Protein AF-A0A7C6F7X0-F1 (afdb_monomer)

Secondary structure (DSSP, 8-state):
--HHHHHHHHHHHHTS-PPPPTTHHHHHHHHHHHHHHHHHHHHHHHHHHHHHHHHHHHHHHHHHHHHHHHHHHHHHHHHHHHHHHHHHHHHHHHHHHHTT-----------

Structure (mmCIF, N/CA/C/O backbone):
data_AF-A0A7C6F7X0-F1
#
_entry.id   AF-A0A7C6F7X0-F1
#
loop_
_atom_site.group_PDB
_atom_site.id
_atom_site.type_symbol
_atom_site.label_atom_id
_atom_site.label_alt_id
_atom_site.label_comp_id
_atom_site.label_asym_id
_atom_site.label_entity_id
_atom_site.label_seq_id
_atom_site.pdbx_PDB_ins_code
_atom_site.Cartn_x
_atom_site.Cartn_y
_atom_site.Cartn_z
_atom_site.occupancy
_atom_site.B_iso_or_equiv
_atom_site.auth_seq_id
_atom_site.auth_comp_id
_atom_site.auth_asym_id
_atom_site.auth_atom_id
_atom_site.pdbx_PDB_model_num
ATOM 1 N N . MET A 1 1 ? 57.434 -8.245 -34.840 1.00 58.16 1 MET A N 1
ATOM 2 C CA . MET A 1 1 ? 56.102 -7.626 -34.719 1.00 58.16 1 MET A CA 1
ATOM 3 C C . MET A 1 1 ? 55.600 -7.966 -33.335 1.00 58.16 1 MET A C 1
ATOM 5 O O . MET A 1 1 ? 55.465 -9.146 -33.033 1.00 58.16 1 MET A O 1
ATOM 9 N N . THR A 1 2 ? 55.533 -6.974 -32.457 1.00 79.88 2 THR A N 1
ATOM 10 C CA . THR A 1 2 ? 55.280 -7.157 -31.022 1.00 79.88 2 THR A CA 1
ATOM 11 C C . THR A 1 2 ? 53.777 -7.291 -30.768 1.00 79.88 2 THR A C 1
ATOM 13 O O . THR A 1 2 ? 52.989 -6.660 -31.462 1.00 79.88 2 THR A O 1
ATOM 16 N N . GLU A 1 3 ? 53.349 -8.088 -29.781 1.00 85.44 3 GLU A N 1
ATOM 17 C CA . GLU A 1 3 ? 51.914 -8.226 -29.439 1.00 85.44 3 GLU A CA 1
ATOM 18 C C . GLU A 1 3 ? 51.243 -6.885 -29.114 1.00 85.44 3 GLU A C 1
ATOM 20 O O . GLU A 1 3 ? 50.054 -6.694 -29.366 1.00 85.44 3 GLU A O 1
ATOM 25 N N . TRP A 1 4 ? 52.041 -5.939 -28.617 1.00 85.69 4 TRP A N 1
ATOM 26 C CA . TRP A 1 4 ? 51.641 -4.562 -28.378 1.00 85.69 4 TRP A CA 1
ATOM 27 C C . TRP A 1 4 ? 51.153 -3.849 -29.648 1.00 85.69 4 TRP A C 1
ATOM 29 O O . TRP A 1 4 ? 50.098 -3.220 -29.619 1.00 85.69 4 TRP A O 1
ATOM 39 N N . ASP A 1 5 ? 51.854 -4.014 -30.775 1.00 87.12 5 ASP A N 1
ATOM 40 C CA . ASP A 1 5 ? 51.483 -3.369 -32.042 1.00 87.12 5 ASP A CA 1
ATOM 41 C C . ASP A 1 5 ? 50.141 -3.908 -32.551 1.00 87.12 5 ASP A C 1
ATOM 43 O O . ASP A 1 5 ? 49.265 -3.149 -32.960 1.00 87.12 5 ASP A O 1
ATOM 47 N N . ASN A 1 6 ? 49.929 -5.224 -32.432 1.00 85.12 6 ASN A N 1
ATOM 48 C CA . ASN A 1 6 ? 48.669 -5.860 -32.817 1.00 85.12 6 ASN A CA 1
ATOM 49 C C . ASN A 1 6 ? 47.492 -5.367 -31.961 1.00 85.12 6 ASN A C 1
ATOM 51 O O . ASN A 1 6 ? 46.394 -5.162 -32.483 1.00 85.12 6 ASN A O 1
ATOM 55 N N . PHE A 1 7 ? 47.696 -5.185 -30.654 1.00 89.94 7 PHE A N 1
ATOM 56 C CA . PHE A 1 7 ? 46.675 -4.654 -29.750 1.00 89.94 7 PHE A CA 1
ATOM 57 C C . PHE A 1 7 ? 46.339 -3.193 -30.070 1.00 89.94 7 PHE A C 1
ATOM 59 O O . PHE A 1 7 ? 45.162 -2.827 -30.147 1.00 89.94 7 PHE A O 1
ATOM 66 N N . GLU A 1 8 ? 47.362 -2.371 -30.303 1.00 90.38 8 GLU A N 1
ATOM 67 C CA . GLU A 1 8 ? 47.203 -0.956 -30.626 1.00 90.38 8 GLU A CA 1
ATOM 68 C C . GLU A 1 8 ? 46.484 -0.756 -31.970 1.00 90.38 8 GLU A C 1
ATOM 70 O O . GLU A 1 8 ? 45.588 0.088 -32.076 1.00 90.38 8 GLU A O 1
ATOM 75 N N . ASP A 1 9 ? 46.768 -1.606 -32.960 1.00 90.25 9 ASP A N 1
ATOM 76 C CA . ASP A 1 9 ? 46.070 -1.617 -34.247 1.00 90.25 9 ASP A CA 1
ATOM 77 C C . ASP A 1 9 ? 44.594 -2.028 -34.117 1.00 90.25 9 ASP A C 1
ATOM 79 O O . ASP A 1 9 ? 43.721 -1.404 -34.730 1.00 90.25 9 ASP A O 1
ATOM 83 N N . HIS A 1 10 ? 44.271 -3.012 -33.270 1.00 87.38 10 HIS A N 1
ATOM 84 C CA . HIS A 1 10 ? 42.880 -3.403 -33.000 1.00 87.38 10 HIS A CA 1
ATOM 85 C C . HIS A 1 10 ? 42.094 -2.304 -32.272 1.00 87.38 10 HIS A C 1
ATOM 87 O O . HIS A 1 10 ? 40.932 -2.028 -32.597 1.00 87.38 10 HIS A O 1
ATOM 93 N N . LEU A 1 11 ? 42.722 -1.633 -31.307 1.00 89.50 11 LEU A N 1
ATOM 94 C CA . LEU A 1 11 ? 42.138 -0.476 -30.628 1.00 89.50 11 LEU A CA 1
ATOM 95 C C . LEU A 1 11 ? 41.876 0.662 -31.609 1.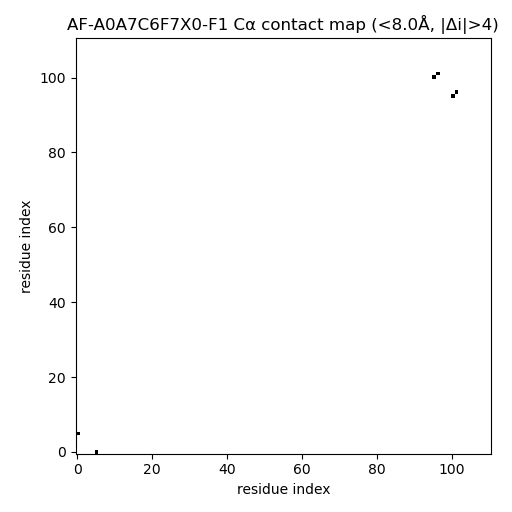00 89.50 11 LEU A C 1
ATOM 97 O O . LEU A 1 11 ? 40.784 1.229 -31.643 1.00 89.50 11 LEU A O 1
ATOM 101 N N . ARG A 1 12 ? 42.849 0.960 -32.469 1.00 88.31 12 ARG A N 1
ATOM 102 C CA . ARG A 1 12 ? 42.713 2.007 -33.479 1.00 88.31 12 ARG A CA 1
ATOM 103 C C . ARG A 1 12 ? 41.630 1.663 -34.503 1.00 88.31 12 ARG A C 1
ATOM 105 O O . ARG A 1 12 ? 40.890 2.556 -34.907 1.00 88.31 12 ARG A O 1
ATOM 112 N N . ALA A 1 13 ? 41.490 0.392 -34.884 1.00 87.44 13 ALA A N 1
ATOM 113 C CA . ALA A 1 13 ? 40.437 -0.079 -35.781 1.00 87.44 13 ALA A CA 1
ATOM 114 C C . ALA A 1 13 ? 39.036 0.022 -35.152 1.00 87.44 13 ALA A C 1
ATOM 116 O O . ALA A 1 13 ? 38.105 0.476 -35.814 1.00 87.44 13 ALA A O 1
ATOM 117 N N . SER A 1 14 ? 38.889 -0.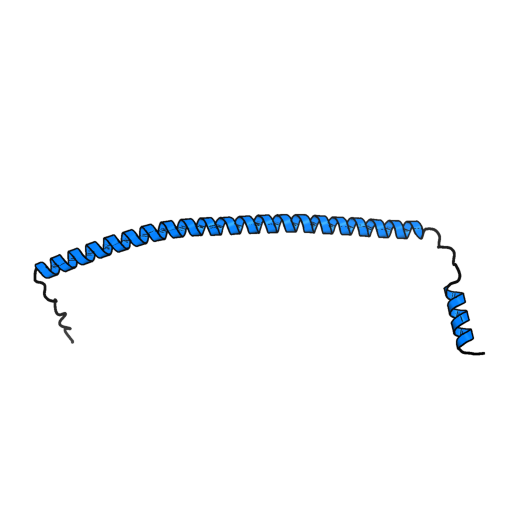346 -33.878 1.00 84.88 14 SER A N 1
ATOM 118 C CA . SER A 1 14 ? 37.605 -0.296 -33.157 1.00 84.88 14 SER A CA 1
ATOM 119 C C . SER A 1 14 ? 37.152 1.123 -32.794 1.00 84.88 14 SER A C 1
ATOM 121 O O . SER A 1 14 ? 35.953 1.387 -32.732 1.00 84.88 14 SER A O 1
ATOM 123 N N . LEU A 1 15 ? 38.093 2.050 -32.602 1.00 84.81 15 LEU A N 1
ATOM 124 C CA . LEU A 1 15 ? 37.821 3.462 -32.311 1.00 84.81 15 LEU A CA 1
ATOM 125 C C . LEU A 1 15 ? 37.649 4.326 -33.569 1.00 84.81 15 LEU A C 1
ATOM 127 O O . LEU A 1 15 ? 37.381 5.526 -33.453 1.00 84.81 15 LEU A O 1
ATOM 131 N N . ARG A 1 16 ? 37.789 3.756 -34.776 1.00 85.44 16 ARG A N 1
ATOM 132 C CA . ARG A 1 16 ? 37.483 4.489 -36.010 1.00 85.44 16 ARG A CA 1
ATOM 133 C C . ARG A 1 16 ? 36.034 4.957 -35.964 1.00 85.44 16 ARG A C 1
ATOM 135 O O . ARG A 1 16 ? 35.114 4.180 -35.725 1.00 85.44 16 ARG A O 1
ATOM 142 N N . ARG A 1 17 ? 35.831 6.249 -36.226 1.00 77.62 17 ARG A N 1
ATOM 143 C CA . ARG A 1 17 ? 34.492 6.812 -36.394 1.00 77.62 17 ARG A CA 1
ATOM 144 C C . ARG A 1 17 ? 33.826 6.143 -37.591 1.00 77.62 17 ARG A C 1
ATOM 146 O O . ARG A 1 17 ? 34.213 6.380 -38.729 1.00 77.62 17 ARG A O 1
ATOM 153 N N . VAL A 1 18 ? 32.826 5.323 -37.303 1.00 80.88 18 VAL A N 1
ATOM 154 C CA . VAL A 1 18 ? 31.862 4.829 -38.282 1.00 80.88 18 VAL A CA 1
ATOM 155 C C . VAL A 1 18 ? 30.690 5.801 -38.274 1.00 80.88 18 VAL A C 1
ATOM 157 O O . VAL A 1 18 ? 30.205 6.177 -37.203 1.00 80.88 18 VAL A O 1
ATOM 160 N N . GLU A 1 19 ? 30.261 6.251 -39.450 1.00 76.00 19 GLU A N 1
ATOM 161 C CA . GLU A 1 19 ? 29.055 7.068 -39.556 1.00 76.00 19 GLU A CA 1
ATOM 162 C C . GLU A 1 19 ? 27.860 6.294 -39.003 1.00 76.00 19 GLU A C 1
ATOM 164 O O . GLU A 1 19 ? 27.696 5.095 -39.244 1.00 76.00 19 GLU A O 1
ATOM 169 N N . ALA A 1 20 ? 27.038 6.976 -38.206 1.00 77.38 20 ALA A N 1
ATOM 170 C CA . ALA A 1 20 ? 25.875 6.342 -37.618 1.00 77.38 20 ALA A CA 1
ATOM 171 C C . ALA A 1 20 ? 24.941 5.862 -38.745 1.00 77.38 20 ALA A C 1
ATOM 173 O O . ALA A 1 20 ? 24.617 6.652 -39.634 1.00 77.38 20 ALA A O 1
ATOM 174 N N . PRO A 1 21 ? 24.484 4.596 -38.725 1.00 82.06 21 PRO A N 1
ATOM 175 C CA . PRO A 1 21 ? 23.551 4.102 -39.726 1.00 82.06 21 PRO A CA 1
ATOM 176 C C . PRO A 1 21 ? 22.287 4.970 -39.750 1.00 82.06 21 PRO A C 1
ATOM 178 O O . PRO A 1 21 ? 21.785 5.386 -38.700 1.00 82.06 21 PRO A O 1
ATOM 181 N N . ALA A 1 22 ? 21.770 5.234 -40.952 1.00 80.50 22 ALA A N 1
ATOM 182 C CA . ALA A 1 22 ? 20.568 6.041 -41.139 1.00 80.50 22 ALA A CA 1
ATOM 183 C C . ALA A 1 22 ? 19.415 5.504 -40.270 1.00 80.50 22 ALA A C 1
ATOM 185 O O . ALA A 1 22 ? 19.174 4.296 -40.208 1.00 80.50 22 ALA A O 1
ATOM 186 N N . GLY A 1 23 ? 18.717 6.391 -39.558 1.00 82.69 23 GLY A N 1
ATOM 187 C CA . GLY A 1 23 ? 17.615 6.003 -38.673 1.00 82.69 23 GLY A CA 1
ATOM 188 C C . GLY A 1 23 ? 18.016 5.621 -37.238 1.00 82.69 23 GLY A C 1
ATOM 189 O O . GLY A 1 23 ? 17.145 5.314 -36.418 1.00 82.69 23 GLY A O 1
ATOM 190 N N . LEU A 1 24 ? 19.313 5.567 -36.894 1.00 85.12 24 LEU A N 1
ATOM 191 C CA . LEU A 1 24 ? 19.760 5.154 -35.553 1.00 85.12 24 LEU A CA 1
ATOM 192 C C . LEU A 1 24 ? 19.320 6.141 -34.463 1.00 85.12 24 LEU A C 1
ATOM 194 O O . LEU A 1 24 ? 18.908 5.721 -33.378 1.00 85.12 24 LEU A O 1
ATOM 198 N N . GLN A 1 25 ? 19.349 7.437 -34.762 1.00 86.25 25 GLN A N 1
ATOM 199 C CA . GLN A 1 25 ? 18.898 8.481 -33.847 1.00 86.25 25 GLN A CA 1
ATOM 200 C C . GLN A 1 25 ? 17.408 8.316 -33.521 1.00 86.25 25 GLN A C 1
ATOM 202 O O . GLN A 1 25 ? 17.023 8.293 -32.351 1.00 86.25 25 GLN A O 1
ATOM 207 N N . GLU A 1 26 ? 16.575 8.109 -34.537 1.00 87.50 26 GLU A N 1
ATOM 208 C CA . GLU A 1 26 ? 15.132 7.921 -34.406 1.00 87.50 26 GLU A CA 1
ATOM 209 C C . GLU A 1 26 ? 14.813 6.673 -33.577 1.00 87.50 26 GLU A C 1
ATOM 211 O O . GLU A 1 26 ? 13.966 6.718 -32.681 1.00 87.50 26 GLU A O 1
ATOM 216 N N . ARG A 1 27 ? 15.536 5.569 -33.812 1.00 85.44 27 ARG A N 1
ATOM 217 C CA . ARG A 1 27 ? 15.368 4.314 -33.061 1.00 85.44 27 ARG A CA 1
ATOM 218 C C . ARG A 1 27 ? 15.713 4.476 -31.582 1.00 85.44 27 ARG A C 1
ATOM 220 O O . ARG A 1 27 ? 14.961 3.999 -30.729 1.00 85.44 27 ARG A O 1
ATOM 227 N N . ILE A 1 28 ? 16.809 5.169 -31.265 1.00 88.75 28 ILE A N 1
ATOM 228 C CA . ILE A 1 28 ? 17.215 5.431 -29.876 1.00 88.75 28 ILE A CA 1
ATOM 229 C C . ILE A 1 28 ? 16.193 6.331 -29.181 1.00 88.75 28 ILE A C 1
ATOM 231 O O . ILE A 1 28 ? 15.768 6.030 -28.063 1.00 88.75 28 ILE A O 1
ATOM 235 N N . LEU A 1 29 ? 15.750 7.402 -29.844 1.00 90.94 29 LEU A N 1
ATOM 236 C CA . LEU A 1 29 ? 14.753 8.318 -29.291 1.00 90.94 29 LEU A CA 1
ATOM 237 C C . LEU A 1 29 ? 13.414 7.612 -29.033 1.00 90.94 29 LEU A C 1
ATOM 239 O O . LEU A 1 29 ? 12.815 7.797 -27.969 1.00 90.94 29 LEU A O 1
ATOM 243 N N . HIS A 1 30 ? 12.971 6.743 -29.945 1.00 89.81 30 HIS A N 1
ATOM 244 C CA . HIS A 1 30 ? 11.770 5.929 -29.748 1.00 89.81 30 HIS A CA 1
ATOM 245 C C . HIS A 1 30 ? 11.903 4.961 -28.569 1.00 89.81 30 HIS A C 1
ATOM 247 O O . HIS A 1 30 ? 11.013 4.904 -27.713 1.00 89.81 30 HIS A O 1
ATOM 253 N N . ALA A 1 31 ? 13.020 4.236 -28.479 1.00 86.75 31 ALA A N 1
ATOM 254 C CA . ALA A 1 31 ? 13.275 3.310 -27.379 1.00 86.75 31 ALA A CA 1
ATOM 255 C C . ALA A 1 31 ? 13.330 4.037 -26.022 1.00 86.75 31 ALA A C 1
ATOM 257 O O . ALA A 1 31 ? 12.731 3.588 -25.038 1.00 86.75 31 ALA A O 1
ATOM 258 N N . ALA A 1 32 ? 13.981 5.202 -25.972 1.00 89.25 32 ALA A N 1
ATOM 259 C CA . ALA A 1 32 ? 14.052 6.035 -24.777 1.00 89.25 32 ALA A CA 1
ATOM 260 C C . ALA A 1 32 ? 12.665 6.542 -24.348 1.00 89.25 32 ALA A C 1
ATOM 262 O O . ALA A 1 32 ? 12.324 6.497 -23.160 1.00 89.25 32 ALA A O 1
ATOM 263 N N . ARG A 1 33 ? 11.829 6.968 -25.306 1.00 89.06 33 ARG A N 1
ATOM 264 C CA . ARG A 1 33 ? 10.462 7.438 -25.040 1.00 89.06 33 ARG A CA 1
ATOM 265 C C . ARG A 1 33 ? 9.584 6.326 -24.464 1.00 89.06 33 ARG A C 1
ATOM 267 O O . ARG A 1 33 ? 8.936 6.546 -23.441 1.00 89.06 33 ARG A O 1
ATOM 274 N N . LEU A 1 34 ? 9.616 5.126 -25.045 1.00 87.44 34 LEU A N 1
ATOM 275 C CA . LEU A 1 34 ? 8.865 3.967 -24.541 1.00 87.44 34 LEU A CA 1
ATOM 276 C C . LEU A 1 34 ? 9.284 3.589 -23.116 1.00 87.44 34 LEU A C 1
ATOM 278 O O . LEU A 1 34 ? 8.437 3.362 -22.249 1.00 87.44 34 LEU A O 1
ATOM 282 N N . ARG A 1 35 ? 10.592 3.590 -22.838 1.00 86.50 35 ARG A N 1
ATOM 283 C CA . ARG A 1 35 ? 11.118 3.301 -21.498 1.00 86.50 35 ARG A CA 1
ATOM 284 C C . ARG A 1 35 ? 10.683 4.353 -20.474 1.00 86.50 35 ARG A C 1
ATOM 286 O O . ARG A 1 35 ? 10.335 3.997 -19.347 1.00 86.50 35 ARG A O 1
ATOM 293 N N . ARG A 1 36 ? 10.642 5.634 -20.863 1.00 87.56 36 ARG A N 1
ATOM 294 C CA . ARG A 1 36 ? 10.161 6.734 -20.011 1.00 87.56 36 ARG A CA 1
ATOM 295 C C . ARG A 1 36 ? 8.673 6.599 -19.690 1.00 87.56 36 ARG A C 1
ATOM 297 O O . ARG A 1 36 ? 8.306 6.712 -18.523 1.00 87.56 36 ARG A O 1
ATOM 304 N N . LEU A 1 37 ? 7.842 6.308 -20.692 1.00 88.25 37 LEU A N 1
ATOM 305 C CA . LEU A 1 37 ? 6.400 6.106 -20.512 1.00 88.25 37 LEU A CA 1
ATOM 306 C C . LEU A 1 37 ? 6.112 4.914 -19.595 1.00 88.25 37 LEU A C 1
ATOM 308 O O . LEU A 1 37 ? 5.346 5.038 -18.640 1.00 88.25 37 LEU A O 1
ATOM 312 N N . ARG A 1 38 ? 6.796 3.784 -19.815 1.00 88.25 38 ARG A N 1
ATOM 313 C CA . ARG A 1 38 ? 6.669 2.599 -18.957 1.00 88.25 38 ARG A CA 1
ATOM 314 C C . ARG A 1 38 ? 7.064 2.918 -17.514 1.00 88.25 38 ARG A C 1
ATOM 316 O O . ARG A 1 38 ? 6.325 2.579 -16.598 1.00 88.25 38 ARG A O 1
ATOM 323 N N . ARG A 1 39 ? 8.173 3.634 -17.294 1.00 89.31 39 ARG A N 1
ATOM 324 C CA . ARG A 1 39 ? 8.595 4.061 -15.947 1.00 89.31 39 ARG A CA 1
ATOM 325 C C . ARG A 1 39 ? 7.562 4.969 -15.272 1.00 89.31 39 ARG A C 1
ATOM 327 O O . ARG A 1 39 ? 7.295 4.789 -14.090 1.00 89.31 39 ARG A O 1
ATOM 334 N N . GLN A 1 40 ? 6.964 5.911 -16.000 1.00 90.12 40 G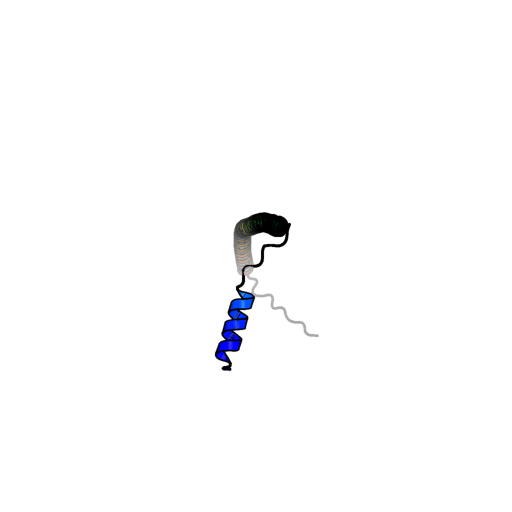LN A N 1
ATOM 335 C CA . GLN A 1 40 ? 5.915 6.782 -15.456 1.00 90.12 40 GLN A CA 1
ATOM 336 C C . GLN A 1 40 ? 4.651 6.007 -15.068 1.00 90.12 40 GLN A C 1
ATOM 338 O O . GLN A 1 40 ? 4.064 6.296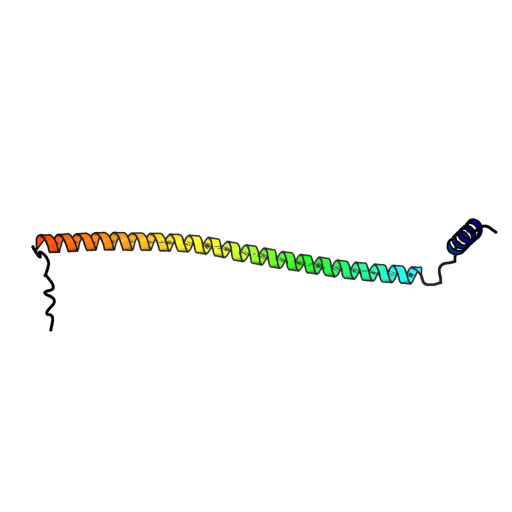 -14.029 1.00 90.12 40 GLN A O 1
ATOM 343 N N . LEU A 1 41 ? 4.255 5.008 -15.861 1.00 91.88 41 LEU A N 1
ATOM 344 C CA . LEU A 1 41 ? 3.138 4.120 -15.527 1.00 91.88 41 LEU A CA 1
ATOM 345 C C . LEU A 1 41 ? 3.407 3.340 -14.236 1.00 91.88 41 LEU A C 1
ATOM 347 O O . LEU A 1 41 ? 2.557 3.330 -13.350 1.00 91.88 41 LEU A O 1
ATOM 351 N N . TRP A 1 42 ? 4.605 2.769 -14.086 1.00 92.75 42 TRP A N 1
ATOM 352 C CA . TRP A 1 42 ? 4.996 2.073 -12.855 1.00 92.75 42 TRP A CA 1
ATOM 353 C C . TRP A 1 42 ? 5.017 2.996 -11.636 1.00 92.75 42 TRP A C 1
ATOM 355 O O . TRP A 1 42 ? 4.528 2.614 -10.578 1.00 92.75 42 TRP A O 1
ATOM 365 N N . LEU A 1 43 ? 5.520 4.226 -11.783 1.00 93.06 43 LEU A N 1
ATOM 366 C CA . LEU A 1 43 ? 5.508 5.215 -10.701 1.00 93.06 43 LEU A CA 1
ATOM 367 C C . LEU A 1 43 ? 4.081 5.604 -10.295 1.00 93.06 43 LEU A C 1
ATOM 369 O O . LEU A 1 43 ? 3.787 5.698 -9.107 1.00 93.06 43 LEU A O 1
ATOM 373 N N . ARG A 1 44 ? 3.179 5.788 -11.266 1.00 92.88 44 ARG A N 1
ATOM 374 C CA . ARG A 1 44 ? 1.760 6.069 -11.001 1.00 92.88 44 ARG A CA 1
ATOM 375 C C . ARG A 1 44 ? 1.074 4.903 -10.294 1.00 92.88 44 ARG A C 1
ATOM 377 O O . ARG A 1 44 ? 0.379 5.128 -9.309 1.00 92.88 44 ARG A O 1
ATOM 384 N N . ALA A 1 45 ? 1.304 3.674 -10.752 1.00 92.38 45 ALA A N 1
ATOM 385 C CA . ALA A 1 45 ? 0.760 2.478 -10.114 1.00 92.38 45 ALA A CA 1
ATOM 386 C C . ALA A 1 45 ? 1.268 2.328 -8.670 1.00 92.38 45 ALA A C 1
ATOM 388 O O . ALA A 1 45 ? 0.476 2.080 -7.764 1.00 92.38 45 ALA A O 1
ATOM 389 N N . ALA A 1 46 ? 2.564 2.559 -8.440 1.00 93.12 46 ALA A N 1
ATOM 390 C CA . ALA A 1 46 ? 3.151 2.537 -7.104 1.00 93.12 46 ALA A CA 1
ATOM 391 C C . ALA A 1 46 ? 2.551 3.616 -6.187 1.00 93.12 46 ALA A C 1
ATOM 393 O O . ALA A 1 46 ? 2.262 3.332 -5.028 1.00 93.12 46 ALA A O 1
ATOM 394 N N . ALA A 1 47 ? 2.310 4.826 -6.702 1.00 94.81 47 ALA A N 1
ATOM 395 C CA . ALA A 1 47 ? 1.692 5.907 -5.935 1.00 94.81 47 ALA A CA 1
ATOM 3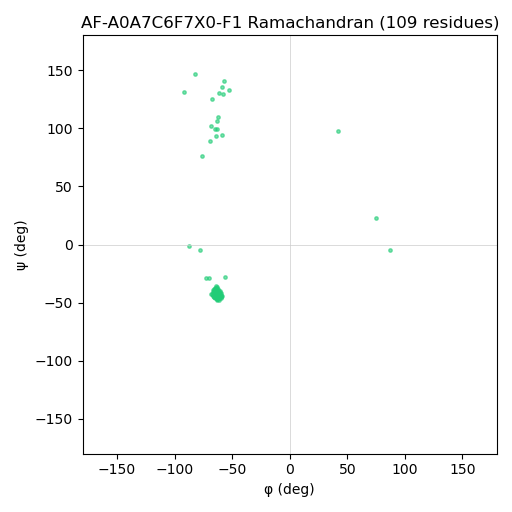96 C C . ALA A 1 47 ? 0.249 5.575 -5.516 1.00 94.81 47 ALA A C 1
ATOM 398 O O . ALA A 1 47 ? -0.123 5.795 -4.364 1.00 94.81 47 ALA A O 1
ATOM 399 N N . VAL A 1 48 ? -0.549 4.998 -6.423 1.00 94.94 48 VAL A N 1
ATOM 400 C CA . VAL A 1 48 ? -1.914 4.547 -6.105 1.00 94.94 48 VAL A CA 1
ATOM 401 C C . VAL A 1 48 ? -1.882 3.430 -5.065 1.00 94.94 48 VAL A C 1
ATOM 403 O O . VAL A 1 48 ? -2.629 3.483 -4.092 1.00 94.94 48 VAL A O 1
ATOM 406 N N . LEU A 1 49 ? -0.987 2.452 -5.224 1.00 94.88 49 LEU A N 1
ATOM 407 C CA . LEU A 1 49 ? -0.845 1.357 -4.268 1.00 94.88 49 LEU A CA 1
ATOM 408 C C . LEU A 1 49 ? -0.471 1.872 -2.870 1.00 94.88 49 LEU A C 1
ATOM 410 O O . LEU A 1 49 ? -1.082 1.465 -1.886 1.00 94.88 49 LEU A O 1
ATOM 414 N N . LEU A 1 50 ? 0.476 2.810 -2.782 1.00 94.88 50 LEU A N 1
ATOM 415 C CA . LEU A 1 50 ? 0.862 3.458 -1.525 1.00 94.88 50 LEU A CA 1
ATOM 416 C C . LEU A 1 50 ? -0.310 4.187 -0.864 1.00 94.88 50 LEU A C 1
ATOM 418 O O . LEU A 1 50 ? -0.501 4.059 0.344 1.00 94.88 50 LEU A O 1
ATOM 422 N N . LEU A 1 51 ? -1.114 4.914 -1.644 1.00 94.81 51 LEU A N 1
ATOM 423 C CA . LEU A 1 51 ? -2.308 5.586 -1.131 1.00 94.81 51 LEU A CA 1
ATOM 424 C C . LEU A 1 51 ? -3.335 4.593 -0.584 1.00 94.81 51 LEU A C 1
ATOM 426 O O . LEU A 1 51 ? -3.850 4.798 0.513 1.00 94.81 51 LEU A O 1
ATOM 430 N N . VAL A 1 52 ? -3.598 3.503 -1.308 1.00 95.12 52 VAL A N 1
ATOM 431 C CA . VAL A 1 52 ? -4.538 2.461 -0.870 1.00 95.12 52 VAL A CA 1
ATOM 432 C C . VAL A 1 52 ? -4.050 1.786 0.411 1.00 95.12 52 VAL A C 1
ATOM 434 O O . VAL A 1 52 ? -4.827 1.637 1.353 1.00 95.12 52 VAL A O 1
ATOM 437 N N . ILE A 1 53 ? -2.765 1.426 0.484 1.00 93.94 53 ILE A N 1
ATOM 438 C CA . ILE A 1 53 ? -2.172 0.810 1.679 1.00 93.94 53 ILE A CA 1
ATOM 439 C C . ILE A 1 53 ? -2.244 1.770 2.869 1.00 93.94 53 ILE A C 1
ATOM 441 O O . ILE A 1 53 ? -2.644 1.361 3.957 1.00 93.94 53 ILE A O 1
ATOM 445 N N . SER A 1 54 ? -1.911 3.046 2.666 1.00 91.38 54 SER A N 1
ATOM 446 C CA . SER A 1 54 ? -1.970 4.066 3.716 1.00 91.38 54 SER A CA 1
ATOM 447 C C . SER A 1 54 ? -3.398 4.261 4.240 1.00 91.38 54 SER A C 1
ATOM 449 O O . SER A 1 54 ? -3.631 4.222 5.449 1.00 91.38 54 SER A O 1
ATOM 451 N N . ALA A 1 55 ? -4.381 4.371 3.341 1.00 92.62 55 ALA A N 1
ATOM 452 C CA . ALA A 1 55 ? -5.788 4.499 3.712 1.00 92.62 55 ALA A CA 1
ATOM 453 C C . ALA A 1 55 ? -6.305 3.260 4.464 1.00 92.62 55 ALA A C 1
ATOM 455 O O . ALA A 1 55 ? -6.998 3.388 5.476 1.00 92.62 55 ALA A O 1
ATOM 456 N N . ALA A 1 56 ? -5.936 2.059 4.011 1.00 91.12 56 ALA A N 1
ATOM 457 C CA . ALA A 1 56 ? -6.301 0.813 4.678 1.00 91.12 56 ALA A CA 1
ATOM 458 C C . ALA A 1 56 ? -5.671 0.712 6.076 1.00 91.12 56 ALA A C 1
ATOM 460 O O . ALA A 1 56 ? -6.369 0.398 7.043 1.00 91.12 56 ALA A O 1
ATOM 461 N N . ALA A 1 57 ? -4.381 1.033 6.205 1.00 90.81 57 ALA A N 1
ATOM 462 C CA . ALA A 1 57 ? -3.674 1.032 7.481 1.00 90.81 57 ALA A CA 1
ATOM 463 C C . ALA A 1 57 ? -4.305 2.019 8.475 1.00 90.81 57 ALA A C 1
ATOM 465 O O . ALA A 1 57 ? -4.570 1.657 9.624 1.00 90.81 57 ALA A O 1
ATOM 466 N N . TYR A 1 58 ? -4.630 3.231 8.018 1.00 89.06 58 TYR A N 1
ATOM 467 C CA . TYR A 1 58 ? -5.306 4.235 8.835 1.00 89.06 58 TYR A CA 1
ATOM 468 C C . TYR A 1 58 ? -6.695 3.762 9.298 1.00 89.06 58 TYR A C 1
ATOM 470 O O . TYR A 1 58 ? -7.035 3.869 10.478 1.00 89.06 58 TYR A O 1
ATOM 478 N N . GLY A 1 59 ? -7.480 3.158 8.399 1.00 87.25 59 GLY A N 1
ATOM 479 C CA . GLY A 1 59 ? -8.801 2.616 8.726 1.00 87.25 59 GLY A CA 1
ATOM 480 C C . GLY A 1 59 ? -8.758 1.474 9.748 1.00 87.25 59 GLY A C 1
ATOM 481 O O . GLY A 1 59 ? -9.582 1.428 10.666 1.00 87.25 59 GLY A O 1
ATOM 482 N N . VAL A 1 60 ? -7.783 0.566 9.632 1.00 87.50 60 VAL A N 1
ATOM 483 C CA . VAL A 1 60 ? -7.580 -0.522 10.604 1.00 87.50 60 VAL A CA 1
ATOM 484 C C . VAL A 1 60 ? -7.168 0.038 11.964 1.00 87.50 60 VAL A C 1
ATOM 486 O O . VAL A 1 60 ? -7.750 -0.344 12.982 1.00 87.50 60 VAL A O 1
ATOM 489 N N . PHE A 1 61 ? -6.228 0.985 11.990 1.00 85.50 61 PHE A N 1
ATOM 490 C CA . PHE A 1 61 ? -5.763 1.612 13.226 1.00 85.50 61 PHE A CA 1
ATOM 491 C C . PHE A 1 61 ? -6.899 2.316 13.983 1.00 85.50 61 PHE A C 1
ATOM 493 O O . PHE A 1 61 ? -7.042 2.148 15.196 1.00 85.50 61 PHE A O 1
ATOM 500 N N . TRP A 1 62 ? -7.775 3.023 13.262 1.00 82.69 62 TRP A N 1
ATOM 501 C CA . TRP A 1 62 ? -8.944 3.673 13.854 1.00 82.69 62 TRP A CA 1
ATOM 502 C C . TRP A 1 62 ? -9.902 2.673 14.511 1.00 82.69 62 TRP A C 1
ATOM 504 O O . TRP A 1 62 ? -10.360 2.876 15.638 1.00 82.69 62 TRP A O 1
ATOM 514 N N . ARG A 1 63 ? -10.172 1.542 13.846 1.00 80.44 63 ARG A N 1
ATOM 515 C CA . ARG A 1 63 ? -11.040 0.489 14.397 1.00 80.44 63 ARG A CA 1
ATOM 516 C C . ARG A 1 63 ? -10.464 -0.138 15.663 1.00 80.44 63 ARG A C 1
ATOM 518 O O . ARG A 1 63 ? -11.232 -0.430 16.578 1.00 80.44 63 ARG A O 1
ATOM 525 N N . LEU A 1 64 ? -9.145 -0.332 15.737 1.00 79.75 64 LEU A N 1
ATOM 526 C CA . LEU A 1 64 ? -8.509 -0.832 16.958 1.00 79.75 64 LEU A CA 1
ATOM 527 C C . LEU A 1 64 ? -8.692 0.137 18.133 1.00 79.75 64 LEU A C 1
ATOM 529 O O . LEU A 1 64 ? -9.053 -0.308 19.222 1.00 79.75 64 LEU A O 1
ATOM 533 N N . GLN A 1 65 ? -8.526 1.447 17.918 1.00 78.88 65 GLN A N 1
ATOM 534 C CA . GLN A 1 65 ? -8.751 2.433 18.983 1.00 78.88 65 GLN A CA 1
ATOM 535 C C . GLN A 1 65 ? -10.203 2.454 19.470 1.00 78.88 65 GLN A C 1
ATOM 537 O O . GLN A 1 65 ? -10.456 2.500 20.674 1.00 78.88 65 GLN A O 1
ATOM 542 N N . VAL A 1 66 ? -11.171 2.391 18.553 1.00 78.88 66 VAL A N 1
ATOM 543 C CA . VAL A 1 66 ? -12.595 2.372 18.923 1.00 78.88 66 VAL A CA 1
ATOM 544 C C . VAL A 1 66 ? -12.939 1.109 19.717 1.00 78.88 66 VAL A C 1
ATOM 546 O O . VAL A 1 66 ? -13.646 1.193 20.722 1.00 78.88 66 VAL A O 1
ATOM 549 N N . ARG A 1 67 ? -12.392 -0.052 19.331 1.00 73.56 67 ARG A N 1
ATOM 550 C CA . ARG A 1 67 ? -12.567 -1.304 20.084 1.00 73.56 67 ARG A CA 1
ATOM 551 C C . ARG A 1 67 ? -11.977 -1.229 21.489 1.00 73.56 67 ARG A C 1
ATOM 553 O O . ARG A 1 67 ? -12.601 -1.736 22.415 1.00 73.56 67 ARG A O 1
ATOM 560 N N . ALA A 1 68 ? -10.828 -0.574 21.666 1.00 77.44 68 ALA A N 1
ATOM 561 C CA . ALA A 1 68 ? -10.241 -0.381 22.991 1.00 77.44 68 ALA A CA 1
ATOM 562 C C . ALA A 1 68 ? -11.181 0.415 23.913 1.00 77.44 68 ALA A C 1
ATOM 564 O O . ALA A 1 68 ? -11.434 -0.001 25.042 1.00 77.44 68 ALA A O 1
ATOM 565 N N . ARG A 1 69 ? -11.800 1.487 23.400 1.00 77.25 69 ARG A N 1
ATOM 566 C CA . ARG A 1 69 ? -12.774 2.280 24.171 1.00 77.25 69 ARG A CA 1
ATOM 567 C C . ARG A 1 69 ? -14.031 1.488 24.536 1.00 77.25 69 ARG A C 1
ATOM 569 O O . ARG A 1 69 ? -14.526 1.605 25.653 1.00 77.25 69 ARG A O 1
ATOM 576 N N . GLN A 1 70 ? -14.540 0.663 23.621 1.00 79.00 70 GLN A N 1
ATOM 577 C CA . GLN A 1 70 ? -15.692 -0.204 23.902 1.00 79.00 70 GLN A CA 1
ATOM 578 C C . GLN A 1 70 ? -15.355 -1.281 24.944 1.00 79.00 70 GLN A C 1
ATOM 580 O O . GLN A 1 70 ? -16.160 -1.553 25.834 1.00 79.00 70 GLN A O 1
ATOM 585 N N . ALA A 1 71 ? -14.150 -1.853 24.882 1.00 78.75 71 ALA A N 1
ATOM 586 C CA . ALA A 1 71 ? -13.686 -2.828 25.863 1.00 78.75 71 ALA A CA 1
ATOM 587 C C . ALA A 1 71 ? -13.566 -2.220 27.270 1.00 78.75 71 ALA A C 1
ATOM 589 O O . ALA A 1 71 ? -13.917 -2.874 28.251 1.00 78.75 71 ALA A O 1
ATOM 590 N N . GLU A 1 72 ? -13.127 -0.965 27.389 1.00 82.44 72 GLU A N 1
ATOM 591 C CA . GLU A 1 72 ? -13.088 -0.260 28.676 1.00 82.44 72 GLU A CA 1
ATOM 592 C C . GLU A 1 72 ? -14.481 -0.048 29.276 1.00 82.44 72 GLU A C 1
ATOM 594 O O . GLU A 1 72 ? -14.672 -0.253 30.474 1.00 82.44 72 GLU A O 1
ATOM 599 N N . GLN A 1 73 ? -15.472 0.321 28.460 1.00 82.62 73 GLN A N 1
ATOM 600 C CA . GLN A 1 73 ? -16.851 0.485 28.930 1.00 82.62 73 GLN A CA 1
ATOM 601 C C . GLN A 1 73 ? -17.443 -0.841 29.419 1.00 82.62 73 GLN A C 1
ATOM 603 O O . GLN A 1 73 ? -18.018 -0.891 30.508 1.00 82.62 73 GLN A O 1
ATOM 608 N N . ALA A 1 74 ? -17.238 -1.922 28.662 1.00 83.50 74 ALA A N 1
ATOM 609 C CA . ALA A 1 74 ? -17.671 -3.259 29.058 1.00 83.50 74 ALA A CA 1
ATOM 610 C C . ALA A 1 74 ? -16.992 -3.720 30.361 1.00 83.50 74 ALA A C 1
ATOM 612 O O . ALA A 1 74 ? -17.652 -4.277 31.236 1.00 83.50 74 ALA A O 1
ATOM 613 N N . ARG A 1 75 ? -15.694 -3.427 30.538 1.00 84.38 75 ARG A N 1
ATOM 614 C CA . ARG A 1 75 ? -14.960 -3.729 31.778 1.00 84.38 75 ARG A CA 1
ATOM 615 C C . ARG A 1 75 ? -15.562 -3.035 32.998 1.00 84.38 75 ARG A C 1
ATOM 617 O O . ARG A 1 75 ? -15.748 -3.692 34.015 1.00 84.38 75 ARG A O 1
ATOM 624 N N . ARG A 1 76 ? -15.918 -1.749 32.894 1.00 86.44 76 ARG A N 1
ATOM 625 C CA . ARG A 1 76 ? -16.535 -1.006 34.012 1.00 86.44 76 ARG A CA 1
ATOM 626 C C . ARG A 1 76 ? -17.891 -1.585 34.410 1.00 86.44 76 ARG A C 1
ATOM 628 O O . ARG A 1 76 ? -18.189 -1.700 35.594 1.00 86.44 76 ARG A O 1
ATOM 635 N N . GLN A 1 77 ? -18.712 -1.963 33.431 1.00 86.50 77 GLN A N 1
ATOM 636 C CA . GLN A 1 77 ? -20.013 -2.584 33.702 1.00 86.50 77 GLN A CA 1
ATOM 637 C C . GLN A 1 77 ? -19.860 -3.959 34.358 1.00 86.50 77 GLN A C 1
ATOM 639 O O . GLN A 1 77 ? -20.576 -4.268 35.309 1.00 86.50 77 GLN A O 1
ATOM 644 N N . LEU A 1 78 ? -18.897 -4.757 33.890 1.00 90.25 78 LEU A N 1
ATOM 645 C CA . LEU A 1 78 ? -18.579 -6.053 34.479 1.00 90.25 78 LEU A CA 1
ATOM 646 C C . LEU A 1 78 ? -18.104 -5.906 35.930 1.00 90.25 78 LEU A C 1
ATOM 648 O O . LEU A 1 78 ? -18.572 -6.628 36.805 1.00 90.25 78 LEU A O 1
ATOM 652 N N . GLU A 1 79 ? -17.216 -4.949 36.197 1.00 94.44 79 GLU A N 1
ATOM 653 C CA . GLU A 1 79 ? -16.712 -4.682 37.544 1.00 94.44 79 GLU A CA 1
ATOM 654 C C . GLU A 1 79 ? -17.847 -4.319 38.510 1.00 94.44 79 GLU A C 1
ATOM 656 O O . GLU A 1 79 ? -17.939 -4.888 39.597 1.00 94.44 79 GLU A O 1
ATOM 661 N N . LEU A 1 80 ? -18.763 -3.439 38.094 1.00 91.31 80 LEU A N 1
ATOM 662 C CA . LEU A 1 80 ? -19.940 -3.089 38.891 1.00 91.31 80 LEU A CA 1
ATOM 663 C C . LEU A 1 80 ? -20.840 -4.300 39.147 1.00 91.31 80 LEU A C 1
ATOM 665 O O . LEU A 1 80 ? -21.278 -4.509 40.279 1.00 91.31 80 LEU A O 1
ATOM 669 N N . ALA A 1 81 ? -21.092 -5.120 38.125 1.00 92.06 81 ALA A N 1
ATOM 670 C CA . ALA A 1 81 ? -21.884 -6.335 38.275 1.00 92.06 81 ALA A CA 1
ATOM 671 C C . ALA A 1 81 ? -21.242 -7.307 39.280 1.00 92.06 81 ALA A C 1
ATOM 673 O O . ALA A 1 81 ? -21.936 -7.849 40.143 1.00 92.06 81 ALA A O 1
ATOM 674 N N . ILE A 1 82 ? -19.916 -7.470 39.233 1.00 91.81 82 ILE A N 1
ATOM 675 C CA . ILE A 1 82 ? -19.163 -8.296 40.185 1.00 91.81 82 ILE A CA 1
ATOM 676 C C . ILE A 1 82 ? -19.247 -7.708 41.599 1.00 91.81 82 ILE A C 1
ATOM 678 O O . ILE A 1 82 ? -19.530 -8.447 42.539 1.00 91.81 82 ILE A O 1
ATOM 682 N N . GLN A 1 83 ? -19.074 -6.394 41.772 1.00 91.62 83 GLN A N 1
ATOM 683 C CA . GLN A 1 83 ? -19.180 -5.746 43.087 1.00 91.62 83 GLN A CA 1
ATOM 684 C C . GLN A 1 83 ? -20.577 -5.903 43.701 1.00 91.62 83 GLN A C 1
ATOM 686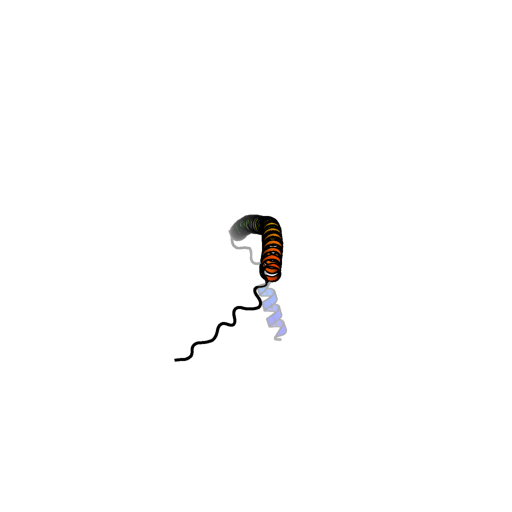 O O . GLN A 1 83 ? -20.701 -6.197 44.891 1.00 91.62 83 GLN A O 1
ATOM 691 N N . ILE A 1 84 ? -21.634 -5.735 42.900 1.00 91.62 84 ILE A N 1
ATOM 692 C CA . ILE A 1 84 ? -23.020 -5.935 43.343 1.00 91.62 84 ILE A CA 1
ATOM 693 C C . ILE A 1 84 ? -23.232 -7.393 43.747 1.00 91.62 84 ILE A C 1
ATOM 695 O O . ILE A 1 84 ? -23.770 -7.659 44.821 1.00 91.62 84 ILE A O 1
ATOM 699 N N . THR A 1 85 ? -22.776 -8.330 42.916 1.00 91.31 85 THR A N 1
ATOM 700 C CA . THR A 1 85 ? -22.911 -9.767 43.179 1.00 91.31 85 THR A CA 1
ATOM 701 C C . THR A 1 85 ? -22.177 -10.160 44.456 1.00 91.31 85 THR A C 1
ATOM 703 O O . THR A 1 85 ? -22.749 -10.848 45.294 1.00 91.31 85 THR A O 1
ATOM 706 N N . ASN A 1 86 ? -20.962 -9.651 44.666 1.00 90.19 86 ASN A N 1
ATOM 707 C CA . ASN A 1 86 ? -20.182 -9.927 45.868 1.00 90.19 86 ASN A CA 1
ATOM 708 C C . ASN A 1 86 ? -20.873 -9.393 47.136 1.00 90.19 86 ASN A C 1
ATOM 710 O O . ASN A 1 86 ? -20.994 -10.109 48.125 1.00 90.19 86 ASN A O 1
ATOM 714 N N . ARG A 1 87 ? -21.427 -8.170 47.091 1.00 87.81 87 ARG A N 1
ATOM 715 C CA . ARG A 1 87 ? -22.213 -7.613 48.212 1.00 87.81 87 ARG A CA 1
ATOM 716 C C . ARG A 1 87 ? -23.479 -8.417 48.502 1.00 87.81 87 ARG A C 1
ATOM 718 O O . ARG A 1 87 ? -23.880 -8.540 49.656 1.00 87.81 87 ARG A O 1
ATOM 725 N N . ARG A 1 88 ? -24.137 -8.940 47.465 1.00 86.56 88 ARG A N 1
ATOM 726 C CA . ARG A 1 88 ? -25.310 -9.809 47.629 1.00 86.56 88 ARG A CA 1
ATOM 727 C C . ARG A 1 88 ? -24.916 -11.147 48.239 1.00 86.56 88 ARG A C 1
ATOM 729 O O . ARG A 1 88 ? -25.595 -11.597 49.153 1.00 86.56 88 ARG A O 1
ATOM 736 N N . LEU A 1 89 ? -23.809 -11.733 47.791 1.00 83.31 89 LEU A N 1
ATOM 737 C CA . LEU A 1 89 ? -23.289 -12.981 48.337 1.00 83.31 89 LEU A CA 1
ATOM 738 C C . LEU A 1 89 ? -22.935 -12.827 49.822 1.00 83.31 89 LEU A C 1
ATOM 740 O O . LEU A 1 89 ? -23.392 -13.626 50.632 1.00 83.31 89 LEU A O 1
ATOM 744 N N . SER A 1 90 ? -22.247 -11.743 50.201 1.00 82.25 90 SER A N 1
ATOM 745 C CA . SER A 1 90 ? -21.911 -11.476 51.606 1.00 82.25 90 SER A CA 1
ATOM 746 C C . SER A 1 90 ? -23.145 -11.238 52.483 1.00 82.25 90 SER A C 1
ATOM 748 O O . SER A 1 90 ? -23.169 -11.648 53.639 1.00 82.25 90 SER A O 1
ATOM 750 N N . GLN A 1 91 ? -24.187 -10.586 51.950 1.00 84.12 91 GLN A N 1
ATOM 751 C CA . GLN A 1 91 ? -25.460 -10.407 52.662 1.00 84.12 91 GLN A CA 1
ATOM 752 C C . GLN A 1 91 ? -26.187 -11.733 52.879 1.00 84.12 91 GLN A C 1
ATOM 754 O O . GLN A 1 91 ? -26.708 -11.970 53.967 1.00 84.12 91 GLN A O 1
ATOM 759 N N . VAL A 1 92 ? -26.218 -12.590 51.857 1.00 84.06 92 VAL A N 1
ATOM 760 C CA . VAL A 1 92 ? -26.809 -13.927 51.949 1.00 84.06 92 VAL A CA 1
ATOM 761 C C . VAL A 1 92 ? -26.039 -14.762 52.972 1.00 84.06 92 VAL A C 1
ATOM 763 O O . VAL A 1 92 ? -26.650 -15.358 53.850 1.00 84.06 92 VAL A O 1
ATOM 766 N N . GLU A 1 93 ? -24.708 -14.730 52.951 1.00 81.94 93 GLU A N 1
ATOM 767 C CA . GLU A 1 93 ? -23.867 -15.456 53.908 1.00 81.94 93 GLU A CA 1
ATOM 768 C C . GLU A 1 93 ? -24.044 -14.964 55.355 1.00 81.94 93 GLU A C 1
ATOM 770 O O . GLU A 1 93 ? -24.155 -15.773 56.281 1.00 81.94 93 GLU A O 1
ATOM 775 N N . GLN A 1 94 ? -24.169 -13.648 55.564 1.00 82.88 94 GLN A N 1
ATOM 776 C CA . GLN A 1 94 ? -24.527 -13.082 56.869 1.00 82.88 94 GLN A CA 1
ATOM 777 C C . GLN A 1 94 ? -25.927 -13.506 57.326 1.00 82.88 94 GLN A C 1
ATOM 779 O O . GLN 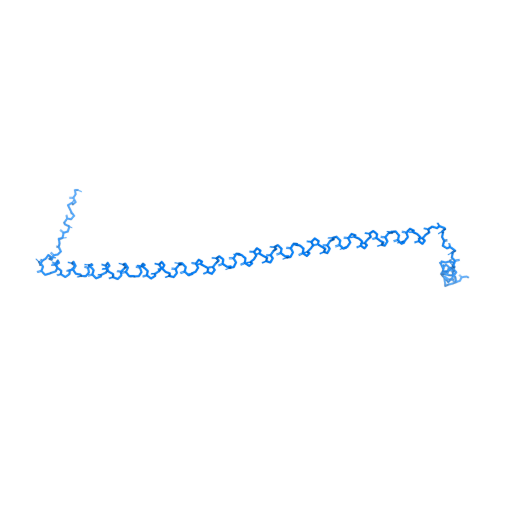A 1 94 ? -26.097 -13.861 58.493 1.00 82.88 94 GLN A O 1
ATOM 784 N N . GLN A 1 95 ? -26.919 -13.512 56.430 1.00 80.25 95 GLN A N 1
ATOM 785 C CA . GLN A 1 95 ? -28.269 -13.986 56.745 1.00 80.25 95 GLN A CA 1
ATOM 786 C C . GLN A 1 95 ? -28.270 -15.472 57.120 1.00 80.25 95 GLN A C 1
ATOM 788 O O . GLN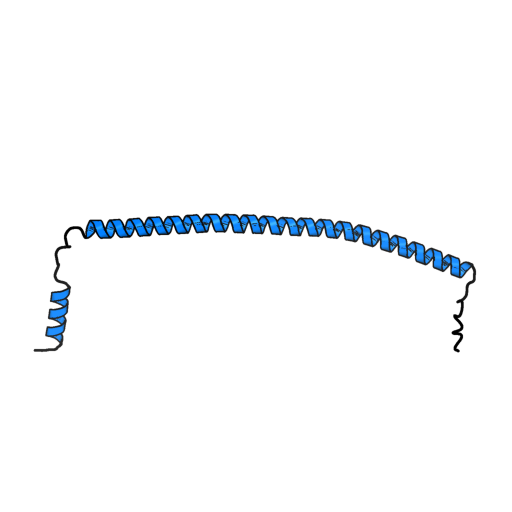 A 1 95 ? -28.801 -15.818 58.174 1.00 80.25 95 GLN A O 1
ATOM 793 N N . LEU A 1 96 ? -27.612 -16.337 56.342 1.00 79.31 96 LEU A N 1
ATOM 794 C CA . LEU A 1 96 ? -27.488 -17.765 56.664 1.00 79.31 96 LEU A CA 1
ATOM 795 C C . LEU A 1 96 ? -26.770 -17.996 58.003 1.00 79.31 96 LEU A C 1
ATOM 797 O O . LEU A 1 96 ? -27.206 -18.833 58.795 1.00 79.31 96 LEU A O 1
ATOM 801 N N . SER A 1 97 ? -25.718 -17.223 58.287 1.00 76.25 97 SER A N 1
ATOM 802 C CA . SER A 1 97 ? -24.989 -17.295 59.560 1.00 76.25 97 SER A CA 1
ATOM 803 C C . SER A 1 97 ? -25.853 -16.845 60.741 1.00 76.25 97 SER A C 1
ATOM 805 O O . SER A 1 97 ? -25.827 -17.469 61.799 1.00 76.25 97 SER A O 1
ATOM 807 N N . SER A 1 98 ? -26.659 -15.793 60.558 1.00 78.25 98 SER A N 1
ATOM 808 C CA . SER A 1 98 ? -27.575 -15.277 61.586 1.00 78.25 98 SER A CA 1
ATOM 809 C C . SER A 1 98 ? -28.756 -16.207 61.873 1.00 78.25 98 SER A C 1
ATOM 811 O O . SER A 1 98 ? -29.240 -16.251 62.999 1.00 78.25 98 SER A O 1
ATOM 813 N N . ILE A 1 99 ? -29.184 -16.991 60.878 1.00 76.31 99 ILE A N 1
ATOM 814 C CA . ILE A 1 99 ? -30.234 -18.010 61.018 1.00 76.31 99 ILE A CA 1
ATOM 815 C C . ILE A 1 99 ? -29.671 -19.282 61.692 1.00 76.31 99 ILE A C 1
ATOM 817 O O . ILE A 1 99 ? -30.416 -20.190 62.045 1.00 76.31 99 ILE A O 1
ATOM 821 N N . GLY A 1 100 ? -28.359 -19.341 61.954 1.00 58.19 100 GLY A N 1
ATOM 822 C CA . GLY A 1 100 ? -27.744 -20.437 62.699 1.00 58.19 100 GLY A CA 1
ATOM 823 C C . GLY A 1 100 ? -27.608 -21.723 61.887 1.00 58.19 100 GLY A C 1
ATOM 824 O O . GLY A 1 100 ? -27.474 -22.800 62.469 1.00 58.19 100 GLY A O 1
ATOM 825 N N . VAL A 1 101 ? -27.601 -21.636 60.552 1.00 58.16 101 VAL A N 1
ATOM 826 C CA . VAL A 1 101 ? -27.324 -22.787 59.684 1.0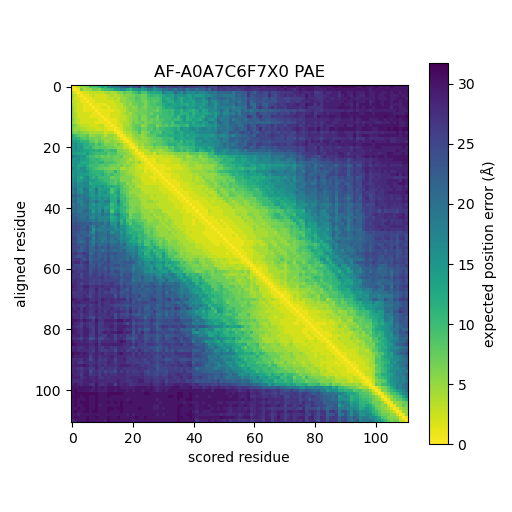0 58.16 101 VAL A CA 1
ATOM 827 C C . VAL A 1 101 ? -25.817 -23.061 59.708 1.00 58.16 101 VAL A C 1
ATOM 829 O O . VAL A 1 101 ? -25.074 -22.734 58.786 1.00 58.16 101 VAL A O 1
ATOM 832 N N . LYS A 1 102 ? -25.342 -23.658 60.806 1.00 56.38 102 LYS A N 1
ATOM 833 C CA . LYS A 1 102 ? -24.055 -24.354 60.857 1.00 56.38 102 LYS A CA 1
ATOM 834 C C . LYS A 1 102 ? -24.169 -25.559 59.930 1.00 56.38 102 LYS A C 1
ATOM 836 O O . LYS A 1 102 ? -24.763 -26.557 60.310 1.00 56.38 102 LYS A O 1
ATOM 841 N N . THR A 1 103 ? -23.637 -25.408 58.721 1.00 57.03 103 THR A N 1
ATOM 842 C CA . THR A 1 103 ? -23.174 -26.477 57.828 1.00 57.03 103 THR A CA 1
ATOM 843 C C . THR A 1 103 ? -24.103 -27.692 57.766 1.00 57.03 103 THR A C 1
ATOM 845 O O . THR A 1 103 ? -24.003 -28.605 58.584 1.00 57.03 103 THR A O 1
ATOM 848 N N . ILE A 1 104 ? -24.964 -27.756 56.748 1.00 57.50 104 ILE A N 1
ATOM 849 C CA . ILE A 1 104 ? -25.596 -29.025 56.375 1.00 57.50 104 ILE A CA 1
ATOM 850 C C . ILE A 1 104 ? -24.448 -29.936 55.932 1.00 57.50 104 ILE A C 1
ATOM 852 O O . ILE A 1 104 ? -23.882 -29.775 54.851 1.00 57.50 104 ILE A O 1
ATOM 856 N N . ARG A 1 105 ? -24.016 -30.813 56.840 1.00 49.47 105 ARG A N 1
ATOM 857 C CA . ARG A 1 105 ? -23.059 -31.877 56.569 1.00 49.47 105 ARG A CA 1
ATOM 858 C C . ARG A 1 105 ? -23.757 -32.766 55.543 1.00 49.47 105 ARG A C 1
ATOM 860 O O . ARG A 1 105 ? -24.729 -33.431 55.884 1.00 49.47 105 ARG A O 1
ATOM 867 N N . PHE A 1 106 ? -23.329 -32.699 54.284 1.00 55.88 106 PHE A N 1
ATOM 868 C CA . PHE A 1 106 ? -23.705 -33.698 53.293 1.00 55.88 106 PHE A CA 1
ATOM 869 C C . PHE A 1 106 ? -23.094 -35.007 53.777 1.00 55.88 106 PHE A C 1
ATOM 871 O O . PHE A 1 106 ? -21.903 -35.255 53.611 1.00 55.88 106 PHE A O 1
ATOM 878 N N . GLU A 1 107 ? -23.892 -35.767 54.517 1.00 49.81 107 GLU A N 1
ATOM 879 C CA . GLU A 1 107 ? -23.588 -37.140 54.852 1.00 49.81 107 GLU A CA 1
ATOM 880 C C . GLU A 1 107 ? -23.686 -37.897 53.533 1.00 49.81 107 GLU A C 1
ATOM 882 O O . GLU A 1 107 ? -24.759 -38.084 52.959 1.00 49.81 107 GLU A O 1
ATOM 887 N N . GLU A 1 108 ? -22.512 -38.170 52.980 1.00 53.53 108 GLU A N 1
ATOM 888 C CA . GLU A 1 108 ? -22.304 -39.013 51.822 1.00 53.53 108 GLU A CA 1
ATOM 889 C C . GLU A 1 108 ? -22.864 -40.394 52.179 1.00 53.53 108 GLU A C 1
ATOM 891 O O . GLU A 1 108 ? -22.222 -41.199 52.856 1.00 53.53 108 GLU A O 1
ATOM 896 N N . VAL A 1 109 ? -24.122 -40.637 51.803 1.00 55.72 109 VAL A N 1
ATOM 897 C CA . VAL A 1 109 ? -24.733 -41.962 51.877 1.00 55.72 109 VAL A CA 1
ATOM 898 C C . VAL A 1 109 ? -24.040 -42.806 50.813 1.00 55.72 109 VAL A C 1
ATOM 900 O O . VAL A 1 109 ? -24.436 -42.821 49.649 1.00 55.72 109 VAL A O 1
ATOM 903 N N . SER A 1 110 ? -22.947 -43.445 51.223 1.00 56.28 110 SER A N 1
ATOM 904 C CA . SER A 1 110 ? -22.312 -44.522 50.474 1.00 56.28 110 SER A CA 1
ATOM 905 C C . SER A 1 110 ? -23.252 -45.730 50.458 1.00 56.28 110 SER A C 1
ATOM 907 O O . SER A 1 110 ? -23.735 -46.174 51.502 1.00 56.28 110 SER A O 1
ATOM 909 N N . GLN A 1 111 ? -23.548 -46.206 49.249 1.00 52.50 111 GLN A N 1
ATOM 910 C CA . GLN A 1 111 ? -24.030 -47.562 48.990 1.00 52.50 111 GLN A CA 1
ATOM 911 C C . GLN A 1 111 ? -22.840 -48.461 48.674 1.00 52.50 111 GLN A C 1
ATOM 913 O O . GLN A 1 111 ? -21.884 -47.953 48.042 1.00 52.50 111 GLN A O 1
#

Mean predicted aligned error: 16.47 Å

Foldseek 3Di:
DDVVVVVVVVVVVVPPDDPDPPCPVVVVVVVVVVVVVVVVVVVVVVVVVVVVVVVVVVVVVVVVVVVVVVVVVVVVVVVVVVVVVVVVVVVVVVVCVVVVPPDPPPPPPDD

pLDDT: mean 82.78, std 11.24, range [49.47, 95.12]

Radius of gyration: 44.14 Å; Cα contacts (8 Å, |Δi|>4): 3; chains: 1; bounding box: 86×56×104 Å

Sequence (111 aa):
MTEWDNFEDHLRASLRRVEAPAGLQERILHAARLRRLRRQLWLRAAAVLLLVISAAAYGVFWRLQVRARQAEQARRQLELAIQITNRRLSQVEQQLSSIGVKTIRFEEVSQ

Solvent-accessible surface area (backbone atoms only — not comparable to full-atom values): 6484 Å² total; per-residue (Å²): 136,57,75,66,57,58,50,52,50,52,51,53,63,71,68,51,89,69,81,79,60,88,66,51,69,58,52,51,53,50,54,52,50,53,54,51,52,54,50,51,50,52,53,50,53,50,52,53,50,52,52,53,52,50,52,50,52,52,54,52,53,52,52,53,54,53,50,52,56,52,51,53,54,52,48,54,53,50,51,49,52,50,53,52,50,52,55,50,50,52,50,50,52,50,50,44,56,74,72,60,66,75,67,88,75,80,74,78,80,79,128